Protein AF-A0A416FAC7-F1 (afdb_monomer)

Structure (mmCIF, N/CA/C/O backbone):
data_AF-A0A416FAC7-F1
#
_entry.id   AF-A0A416FAC7-F1
#
loop_
_atom_site.group_PDB
_atom_site.id
_atom_site.type_symbol
_atom_site.label_atom_id
_atom_site.label_alt_id
_atom_site.label_comp_id
_atom_site.label_asym_id
_atom_site.label_entity_id
_atom_site.label_seq_id
_atom_site.pdbx_PDB_ins_code
_atom_site.Cartn_x
_atom_site.Cartn_y
_atom_site.Cartn_z
_atom_site.occupancy
_atom_site.B_iso_or_equiv
_atom_site.auth_seq_id
_atom_site.auth_comp_id
_atom_site.auth_asym_id
_atom_site.auth_atom_id
_atom_site.pdbx_PDB_model_num
ATOM 1 N N . MET A 1 1 ? -21.018 8.528 4.911 1.00 83.69 1 MET A N 1
ATOM 2 C CA . MET A 1 1 ? -20.276 7.860 5.998 1.00 83.69 1 MET A CA 1
ATOM 3 C C . MET A 1 1 ? -20.368 6.374 5.737 1.00 83.69 1 MET A C 1
ATOM 5 O O . MET A 1 1 ? -21.366 5.963 5.160 1.00 83.69 1 MET A O 1
ATOM 9 N N . CYS A 1 2 ? -19.341 5.622 6.096 1.00 90.25 2 CYS A N 1
ATOM 10 C CA . CYS A 1 2 ? -19.261 4.179 5.903 1.00 90.25 2 CYS A CA 1
ATOM 11 C C . CYS A 1 2 ? -18.85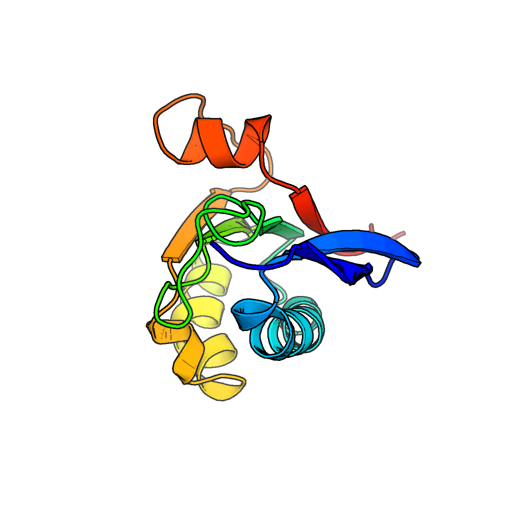1 3.495 7.200 1.00 90.25 2 CYS A C 1
ATOM 13 O O . CYS A 1 2 ? -18.290 4.143 8.097 1.00 90.25 2 CYS A O 1
ATOM 15 N N . GLU A 1 3 ? -19.115 2.199 7.285 1.00 94.38 3 GLU A N 1
ATOM 16 C CA . GLU A 1 3 ? -18.635 1.383 8.389 1.00 94.38 3 GLU A CA 1
ATOM 17 C C . GLU A 1 3 ? -17.138 1.088 8.237 1.00 94.38 3 GLU A C 1
ATOM 19 O O . GLU A 1 3 ? -16.611 0.900 7.134 1.00 94.38 3 GLU A O 1
ATOM 24 N N . LEU A 1 4 ? -16.442 1.070 9.377 1.00 96.69 4 LEU A N 1
ATOM 25 C CA . LEU A 1 4 ? -15.073 0.585 9.464 1.00 96.69 4 LEU A CA 1
ATOM 26 C C . LEU A 1 4 ? -15.106 -0.848 9.973 1.00 96.69 4 LEU A C 1
ATOM 28 O O . LEU A 1 4 ? -15.459 -1.098 11.126 1.00 96.69 4 LEU A O 1
ATOM 32 N N . ILE A 1 5 ? -14.724 -1.776 9.110 1.00 96.50 5 ILE A N 1
ATOM 33 C CA . ILE A 1 5 ? -14.799 -3.207 9.366 1.00 96.50 5 ILE A CA 1
ATOM 34 C C . ILE A 1 5 ? -13.399 -3.822 9.464 1.00 96.50 5 ILE A C 1
ATOM 36 O O . ILE A 1 5 ? -12.455 -3.339 8.829 1.00 96.50 5 ILE A O 1
ATOM 40 N N . PRO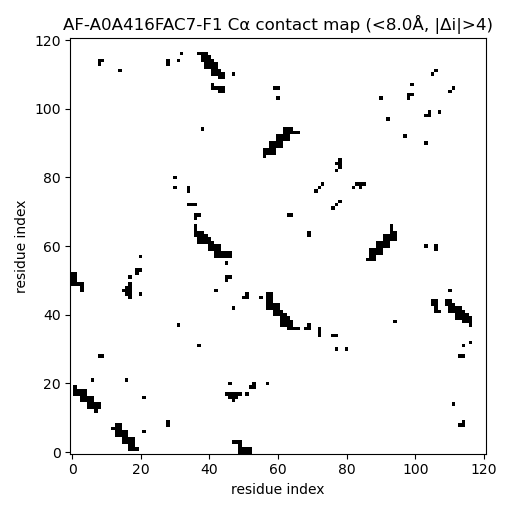 A 1 6 ? -13.230 -4.874 10.281 1.00 96.88 6 PRO A N 1
ATOM 41 C CA . PRO A 1 6 ? -11.925 -5.464 10.524 1.00 96.88 6 PRO A CA 1
ATOM 42 C C . PRO A 1 6 ? -11.393 -6.204 9.289 1.00 96.88 6 PRO A C 1
ATOM 44 O O . PRO A 1 6 ? -12.050 -7.076 8.716 1.00 96.88 6 PRO A O 1
ATOM 47 N N . LEU A 1 7 ? -10.148 -5.905 8.928 1.00 97.44 7 LEU A N 1
ATOM 48 C CA . LEU A 1 7 ? -9.331 -6.605 7.948 1.00 97.44 7 LEU A CA 1
ATOM 49 C C . LEU A 1 7 ? -8.119 -7.214 8.657 1.00 97.44 7 LEU A C 1
ATOM 51 O O . LEU A 1 7 ? -7.314 -6.509 9.268 1.00 97.44 7 LEU A O 1
ATOM 55 N N . LYS A 1 8 ? -7.979 -8.535 8.547 1.00 96.12 8 LYS A N 1
ATOM 56 C CA . LYS A 1 8 ? -6.843 -9.272 9.102 1.00 96.12 8 LYS A CA 1
ATOM 57 C C . LYS A 1 8 ? -5.649 -9.217 8.147 1.00 96.12 8 LYS A C 1
ATOM 59 O O . LYS A 1 8 ? -5.780 -9.559 6.974 1.00 96.12 8 LYS A O 1
ATOM 64 N N . LEU A 1 9 ? -4.499 -8.810 8.667 1.00 94.50 9 LEU A N 1
ATOM 65 C CA . LEU A 1 9 ? -3.216 -8.766 7.974 1.00 94.50 9 LEU A CA 1
ATOM 66 C C . LEU A 1 9 ? -2.482 -10.111 8.080 1.00 94.50 9 LEU A C 1
ATOM 68 O O . LEU A 1 9 ? -2.823 -10.973 8.895 1.00 94.50 9 LEU A O 1
ATOM 72 N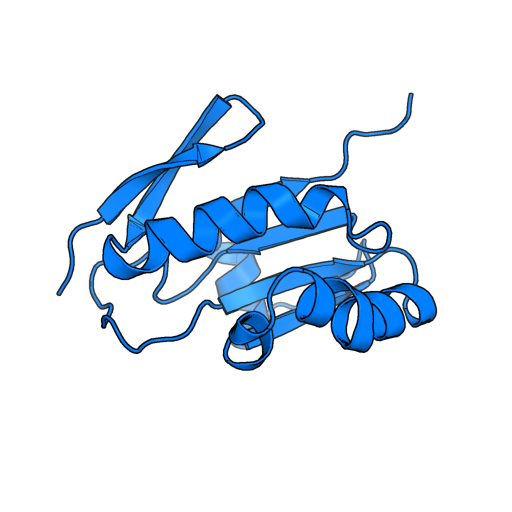 N . ALA A 1 10 ? -1.445 -10.281 7.258 1.00 87.81 10 ALA A N 1
ATOM 73 C CA . ALA A 1 10 ? -0.652 -11.511 7.206 1.00 87.81 10 ALA A CA 1
ATOM 74 C C . ALA A 1 10 ? 0.093 -11.815 8.519 1.00 87.81 10 ALA A C 1
ATOM 76 O O . ALA A 1 10 ? 0.288 -12.979 8.855 1.00 87.81 10 ALA A O 1
ATOM 77 N N . ASP A 1 11 ? 0.467 -10.783 9.282 1.00 86.75 11 ASP A N 1
ATOM 78 C CA . ASP A 1 11 ? 1.105 -10.922 10.598 1.00 86.75 11 ASP A CA 1
ATOM 79 C C . ASP A 1 11 ? 0.110 -11.249 11.731 1.00 86.75 11 ASP A C 1
ATOM 81 O O . ASP A 1 11 ? 0.496 -11.360 12.893 1.00 86.75 11 ASP A O 1
ATOM 85 N N . GLY A 1 12 ? -1.175 -11.424 11.401 1.00 90.19 12 GLY A N 1
ATOM 86 C CA . GLY A 1 12 ? -2.245 -11.723 12.347 1.00 90.19 12 GLY A CA 1
ATOM 87 C C . GLY A 1 12 ? -2.903 -10.491 12.968 1.00 90.19 12 GLY A C 1
ATOM 88 O O . GLY A 1 12 ? -3.959 -10.645 13.588 1.00 90.19 12 GLY A O 1
ATOM 89 N N . THR A 1 13 ? -2.347 -9.292 12.766 1.00 92.69 13 THR A N 1
ATOM 90 C CA . THR A 1 13 ? -2.933 -8.026 13.227 1.00 92.69 13 THR A CA 1
ATOM 91 C C . THR A 1 13 ? -4.265 -7.771 12.526 1.00 92.69 13 THR A C 1
ATOM 93 O O . THR A 1 13 ? -4.434 -8.101 11.354 1.00 92.69 13 THR A O 1
ATOM 96 N N . SER A 1 14 ? -5.222 -7.163 13.226 1.00 95.56 14 SER A N 1
ATOM 97 C CA . SER A 1 14 ? -6.469 -6.687 12.626 1.00 95.56 14 SER A CA 1
ATOM 98 C C . SER A 1 14 ? -6.473 -5.167 12.582 1.00 95.56 14 SER A C 1
ATOM 100 O O . SER A 1 14 ? -6.157 -4.519 13.579 1.00 95.56 14 SER A O 1
ATOM 102 N N . ILE A 1 15 ? -6.859 -4.607 11.441 1.00 96.56 15 ILE A N 1
ATOM 103 C CA . ILE A 1 15 ? -7.007 -3.164 11.239 1.00 96.56 15 ILE A CA 1
ATOM 104 C C . ILE A 1 15 ? -8.441 -2.869 10.812 1.00 96.56 15 ILE A C 1
ATOM 106 O O . ILE A 1 15 ? -9.052 -3.688 10.136 1.00 96.56 15 ILE A O 1
ATOM 110 N N . ASN A 1 16 ? -8.991 -1.723 11.194 1.00 97.31 16 ASN A N 1
ATOM 111 C CA . ASN A 1 16 ? -10.327 -1.332 10.754 1.00 97.31 16 ASN A CA 1
ATOM 112 C C . ASN A 1 16 ? -10.210 -0.484 9.488 1.00 97.31 16 ASN A C 1
ATOM 114 O O . ASN A 1 16 ? -9.485 0.510 9.474 1.00 97.31 16 ASN A O 1
ATOM 118 N N . VAL A 1 17 ? -10.909 -0.892 8.434 1.00 97.12 17 VAL A N 1
ATOM 119 C CA . VAL A 1 17 ? -10.874 -0.240 7.122 1.00 97.12 17 VAL A CA 1
ATOM 120 C C . VAL A 1 17 ? -12.287 0.004 6.621 1.00 97.12 17 VAL A C 1
ATOM 122 O O . VAL A 1 17 ? -13.220 -0.695 7.005 1.00 97.12 17 VAL A O 1
ATOM 125 N N . SER A 1 18 ? -12.442 0.985 5.741 1.00 96.25 18 SER A N 1
ATOM 126 C CA . SER A 1 18 ? -13.696 1.249 5.037 1.00 96.25 18 SER A CA 1
ATOM 127 C C . SER A 1 18 ? -14.264 -0.021 4.388 1.00 96.25 18 SER A C 1
ATOM 129 O O . SER A 1 18 ? -13.561 -0.725 3.655 1.00 96.25 18 SER A O 1
ATOM 131 N N . GLU A 1 19 ? -15.556 -0.272 4.614 1.00 95.19 19 GLU A N 1
ATOM 132 C CA . GLU A 1 19 ? -16.265 -1.439 4.074 1.00 95.19 19 GLU A CA 1
ATOM 133 C C . GLU A 1 19 ? -16.186 -1.556 2.547 1.00 95.19 19 GLU A C 1
ATOM 135 O O . GLU A 1 19 ? -15.933 -2.642 2.023 1.00 95.19 19 GLU A O 1
ATOM 140 N N . TYR A 1 20 ? -16.271 -0.429 1.835 1.00 94.25 20 TYR A N 1
ATOM 141 C CA . TYR A 1 20 ? -16.206 -0.383 0.373 1.00 94.25 20 TYR A CA 1
ATOM 142 C C . TYR A 1 20 ? -14.849 -0.825 -0.186 1.00 94.25 20 TYR A C 1
ATOM 144 O O . TYR A 1 20 ? -14.754 -1.278 -1.324 1.00 94.25 20 TYR A O 1
ATOM 152 N N . LYS A 1 21 ? -13.780 -0.729 0.611 1.00 94.31 21 LYS A N 1
ATOM 153 C CA . LYS A 1 21 ? -12.411 -1.006 0.158 1.00 94.31 21 LYS A CA 1
ATOM 154 C C . LYS A 1 21 ? -11.927 -2.410 0.508 1.00 94.31 21 LYS A C 1
ATOM 156 O O . LYS A 1 21 ? -10.860 -2.805 0.041 1.00 94.31 21 LYS A O 1
ATOM 161 N N . ILE A 1 22 ? -12.685 -3.198 1.281 1.00 95.00 22 ILE A N 1
ATOM 162 C CA . ILE A 1 22 ? -12.227 -4.510 1.769 1.00 95.00 22 ILE A CA 1
ATOM 163 C C . ILE A 1 22 ? -11.812 -5.455 0.644 1.00 95.00 22 ILE A C 1
ATOM 165 O O . ILE A 1 22 ? -10.739 -6.054 0.721 1.00 95.00 22 ILE A O 1
ATOM 169 N N . SER A 1 23 ? -12.640 -5.606 -0.390 1.00 94.56 23 SER A N 1
ATOM 170 C CA . SER A 1 23 ? -12.368 -6.572 -1.462 1.00 94.56 23 SER A CA 1
ATOM 171 C C . SER A 1 23 ? -11.090 -6.204 -2.214 1.00 94.56 23 SER A C 1
ATOM 173 O O . SER A 1 23 ? -10.226 -7.054 -2.437 1.00 94.56 23 SER A O 1
ATOM 175 N N . LYS A 1 24 ? -10.924 -4.910 -2.506 1.00 95.88 24 LYS A N 1
ATOM 176 C CA . LYS A 1 24 ? -9.742 -4.359 -3.170 1.00 95.88 24 LYS A CA 1
ATOM 177 C C . LYS A 1 24 ? -8.486 -4.497 -2.299 1.00 95.88 24 LYS A C 1
ATOM 179 O O . LYS A 1 24 ? -7.451 -4.949 -2.781 1.00 95.88 24 LYS A O 1
ATOM 184 N N . LEU A 1 25 ? -8.583 -4.203 -1.000 1.00 97.25 25 LEU A N 1
ATOM 185 C CA . LEU A 1 25 ? -7.476 -4.347 -0.046 1.00 97.25 25 LEU A CA 1
ATOM 186 C C . LEU A 1 25 ? -7.027 -5.800 0.126 1.00 97.25 25 LEU A C 1
ATOM 188 O O . LEU A 1 25 ? -5.827 -6.063 0.130 1.00 97.25 25 LEU A O 1
ATOM 192 N N . LYS A 1 26 ? -7.960 -6.756 0.214 1.00 96.69 26 LYS A N 1
ATOM 193 C CA . LYS A 1 26 ? -7.621 -8.188 0.251 1.00 96.69 26 LYS A CA 1
ATOM 194 C C . LYS A 1 26 ? -6.831 -8.596 -0.987 1.00 96.69 26 LYS A C 1
ATOM 196 O O . LYS A 1 26 ? -5.793 -9.240 -0.859 1.00 96.69 26 LYS A O 1
ATOM 201 N N . ARG A 1 27 ? -7.263 -8.139 -2.167 1.00 96.94 27 ARG A N 1
ATOM 202 C CA . ARG A 1 27 ? -6.550 -8.405 -3.418 1.00 96.94 27 ARG A CA 1
ATOM 203 C C . ARG A 1 27 ? -5.138 -7.818 -3.414 1.00 96.94 27 ARG A C 1
ATOM 205 O O . ARG A 1 27 ? -4.194 -8.490 -3.815 1.00 96.94 27 ARG A O 1
ATOM 212 N N . TYR A 1 28 ? -4.970 -6.596 -2.916 1.00 97.56 28 TYR A N 1
ATOM 213 C CA . TYR A 1 28 ? -3.650 -5.987 -2.763 1.00 97.56 28 TYR A CA 1
ATOM 214 C C . TYR A 1 28 ? -2.726 -6.765 -1.824 1.00 97.56 28 TYR A C 1
ATOM 216 O O . TYR A 1 28 ? -1.559 -6.968 -2.155 1.00 97.56 28 TYR A O 1
ATOM 224 N N . LEU A 1 29 ? -3.241 -7.240 -0.687 1.00 96.19 29 LEU A N 1
ATOM 225 C CA . LEU A 1 29 ? -2.463 -8.023 0.277 1.00 96.19 29 LEU A CA 1
ATOM 226 C C . LEU A 1 29 ? -1.947 -9.346 -0.310 1.00 96.19 29 LEU A C 1
ATOM 228 O O . LEU A 1 29 ? -0.859 -9.782 0.060 1.00 96.19 29 LEU A O 1
ATOM 232 N N . GLU A 1 30 ? -2.675 -9.955 -1.248 1.00 95.75 30 GLU A N 1
ATOM 233 C CA . GLU A 1 30 ? -2.203 -11.127 -2.003 1.00 95.75 30 GLU A CA 1
ATOM 234 C C . GLU A 1 30 ? -1.087 -10.779 -3.000 1.00 95.75 30 GLU A C 1
ATOM 236 O O . GLU A 1 30 ? -0.216 -11.604 -3.275 1.00 95.75 30 GLU A O 1
ATOM 241 N N . ILE A 1 31 ? -1.105 -9.561 -3.552 1.00 96.19 31 ILE A N 1
ATOM 242 C CA . ILE A 1 31 ? -0.192 -9.133 -4.620 1.00 96.19 31 ILE A CA 1
ATOM 243 C C . ILE A 1 31 ? 1.105 -8.544 -4.073 1.00 96.19 31 ILE A C 1
ATOM 245 O O . ILE A 1 31 ? 2.155 -8.785 -4.662 1.00 96.19 31 ILE A O 1
ATOM 249 N N . PHE A 1 32 ? 1.079 -7.787 -2.970 1.00 95.44 32 PHE A N 1
ATOM 250 C CA . PHE A 1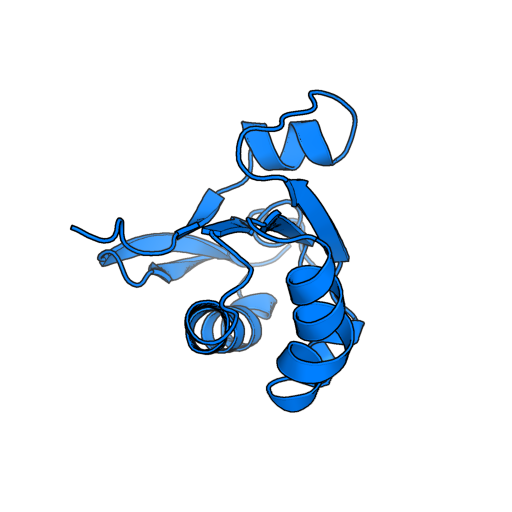 32 ? 2.286 -7.137 -2.437 1.00 95.44 32 PHE A CA 1
ATOM 251 C C . PHE A 1 32 ? 3.482 -8.083 -2.233 1.00 95.44 32 PHE A C 1
ATOM 253 O O . PHE A 1 32 ? 4.581 -7.692 -2.627 1.00 95.44 32 PHE A O 1
ATOM 260 N N . PRO A 1 33 ? 3.316 -9.335 -1.755 1.00 93.75 33 PRO A N 1
ATOM 261 C CA . PRO A 1 33 ? 4.415 -10.304 -1.686 1.00 93.75 33 PRO A CA 1
ATOM 262 C C . PRO A 1 33 ? 5.077 -10.632 -3.036 1.00 93.75 33 PRO A C 1
ATOM 264 O O . PRO A 1 33 ? 6.226 -11.071 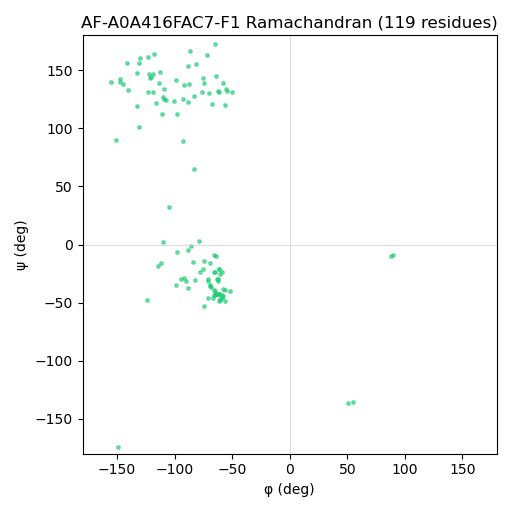-3.078 1.00 93.75 33 PRO A O 1
ATOM 267 N N . LEU A 1 34 ? 4.365 -10.440 -4.151 1.00 93.94 34 LEU A N 1
ATOM 268 C CA . LEU A 1 34 ? 4.858 -10.689 -5.510 1.00 93.94 34 LEU A CA 1
ATOM 269 C C . LEU A 1 34 ? 5.665 -9.502 -6.063 1.00 93.94 34 LEU A C 1
ATOM 271 O O . LEU A 1 34 ? 6.398 -9.655 -7.044 1.00 93.94 34 LEU A O 1
ATOM 275 N N . ILE A 1 35 ? 5.558 -8.329 -5.432 1.00 94.62 35 ILE A N 1
ATOM 276 C CA . ILE A 1 35 ? 6.226 -7.090 -5.831 1.00 94.62 35 ILE A CA 1
ATOM 277 C C . ILE A 1 35 ? 7.560 -6.962 -5.087 1.00 94.62 35 ILE A C 1
ATOM 279 O O . ILE A 1 35 ? 7.658 -6.382 -4.008 1.00 94.62 35 ILE A O 1
ATOM 283 N N . LYS A 1 36 ? 8.619 -7.517 -5.680 1.00 90.12 36 LYS A N 1
ATOM 284 C CA . LYS A 1 36 ? 9.929 -7.683 -5.018 1.00 90.12 36 LYS A CA 1
ATOM 285 C C . LYS A 1 36 ? 10.644 -6.371 -4.688 1.00 90.12 36 LYS A C 1
ATOM 287 O O . LYS A 1 36 ? 11.508 -6.353 -3.812 1.00 90.12 36 LYS A O 1
ATOM 292 N N . SER A 1 37 ? 10.319 -5.297 -5.402 1.00 95.19 37 SER A N 1
ATOM 293 C CA . SER A 1 37 ? 10.893 -3.972 -5.158 1.00 95.19 37 SER A CA 1
ATOM 294 C C . SER A 1 37 ? 10.348 -3.265 -3.917 1.00 95.19 37 SER A C 1
ATOM 296 O O . SER A 1 37 ? 10.938 -2.269 -3.504 1.00 95.19 37 SER A O 1
ATOM 298 N N . VAL A 1 38 ? 9.239 -3.736 -3.334 1.00 95.75 38 VAL A N 1
ATOM 299 C CA . VAL A 1 38 ? 8.546 -3.078 -2.218 1.00 95.75 38 VAL A CA 1
ATOM 300 C C . VAL A 1 38 ? 8.910 -3.750 -0.898 1.00 95.75 38 VAL A C 1
ATOM 302 O O . VAL A 1 38 ? 8.673 -4.938 -0.706 1.00 95.75 38 VAL A O 1
ATOM 305 N N . ASP A 1 39 ? 9.433 -2.969 0.046 1.00 94.81 39 ASP A N 1
ATOM 306 C CA . ASP A 1 39 ? 9.788 -3.445 1.388 1.00 94.81 39 ASP A CA 1
ATOM 307 C C . ASP A 1 39 ? 8.671 -3.214 2.404 1.00 94.81 39 ASP A C 1
ATOM 309 O O . ASP A 1 39 ? 8.562 -3.936 3.393 1.00 94.81 39 ASP A O 1
ATOM 313 N N . LYS A 1 40 ? 7.866 -2.166 2.205 1.00 96.00 40 LYS A N 1
ATOM 314 C CA . LYS A 1 40 ? 6.809 -1.761 3.135 1.00 96.00 40 LYS A CA 1
ATOM 315 C C . LYS A 1 40 ? 5.720 -0.992 2.400 1.00 96.00 40 LYS A C 1
ATOM 317 O O . LYS A 1 40 ? 6.026 -0.137 1.570 1.00 96.00 40 LYS A O 1
ATOM 322 N N . VAL A 1 41 ? 4.466 -1.248 2.762 1.00 97.69 41 VAL A N 1
ATOM 323 C CA . VAL A 1 41 ? 3.300 -0.482 2.301 1.00 97.69 41 VAL A CA 1
ATOM 324 C C . VAL A 1 41 ? 2.544 0.055 3.504 1.00 97.69 41 VAL A C 1
ATOM 326 O O . VAL A 1 41 ? 2.254 -0.682 4.452 1.00 97.69 41 VAL A O 1
ATOM 329 N N . ILE A 1 42 ? 2.227 1.344 3.453 1.00 98.06 42 ILE A N 1
ATOM 330 C CA . ILE A 1 42 ? 1.352 2.017 4.408 1.00 98.06 42 ILE A CA 1
ATOM 331 C C . ILE A 1 42 ? 0.044 2.367 3.700 1.00 98.06 42 ILE A C 1
ATOM 333 O O . ILE A 1 42 ? 0.071 2.995 2.644 1.00 98.06 42 ILE A O 1
ATOM 337 N N . LEU A 1 43 ? -1.076 1.962 4.293 1.00 98.31 43 LEU A N 1
ATOM 338 C CA . LEU A 1 43 ? -2.425 2.384 3.925 1.00 98.31 43 LEU A CA 1
ATOM 339 C C . LEU A 1 43 ? -2.772 3.662 4.684 1.00 98.31 43 LEU A C 1
ATOM 341 O O . LEU A 1 43 ? -2.471 3.745 5.877 1.00 98.31 43 LEU A O 1
ATOM 345 N N . PHE A 1 44 ? -3.405 4.641 4.041 1.00 97.44 44 PHE A N 1
ATOM 346 C CA . PHE A 1 44 ? -3.802 5.869 4.732 1.00 97.44 44 PHE A CA 1
ATOM 347 C C . PHE A 1 44 ? -5.080 6.505 4.162 1.00 97.44 44 PHE A C 1
ATOM 349 O O . PHE A 1 44 ? -5.773 5.907 3.340 1.00 97.44 44 PHE A O 1
ATOM 356 N N . ALA A 1 45 ? -5.411 7.695 4.675 1.00 95.19 45 ALA A N 1
ATOM 357 C CA . ALA A 1 45 ? -6.533 8.529 4.248 1.00 95.19 45 ALA A CA 1
ATOM 358 C C . ALA A 1 45 ? -7.893 7.806 4.293 1.00 95.19 45 ALA A C 1
ATOM 360 O O . ALA A 1 45 ? -8.210 7.129 5.275 1.0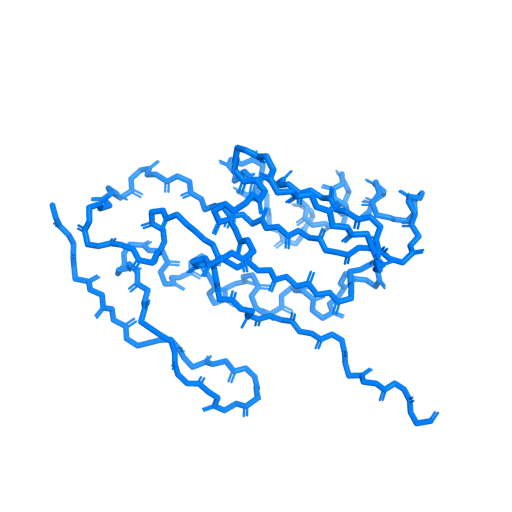0 95.19 45 ALA A O 1
ATOM 361 N N . SER A 1 46 ? -8.720 7.964 3.254 1.00 94.38 46 SER A N 1
ATOM 362 C CA . SER A 1 46 ? -10.142 7.587 3.268 1.00 94.38 46 SER A CA 1
ATOM 363 C C . SER A 1 46 ? -10.392 6.082 3.430 1.00 94.38 46 SER A C 1
ATOM 365 O O . SER A 1 46 ? -11.532 5.650 3.619 1.00 94.38 46 SER A O 1
ATOM 367 N N . ALA A 1 47 ? -9.346 5.259 3.337 1.00 95.75 47 ALA A N 1
ATOM 368 C CA . ALA A 1 47 ? -9.421 3.837 3.631 1.00 95.75 47 ALA A CA 1
ATOM 369 C C . ALA A 1 47 ? -9.488 3.515 5.126 1.00 95.75 47 ALA A C 1
ATOM 371 O O . ALA A 1 47 ? -9.970 2.441 5.483 1.00 95.75 47 ALA A O 1
ATOM 372 N N . LEU A 1 48 ? -9.050 4.440 5.980 1.00 96.06 48 LEU A N 1
ATOM 373 C CA . LEU A 1 48 ? -9.004 4.294 7.436 1.00 96.06 48 LEU A CA 1
ATOM 374 C C . LEU A 1 48 ? -10.027 5.182 8.164 1.00 96.06 48 LEU A C 1
ATOM 376 O O . LEU A 1 48 ? -10.070 5.200 9.391 1.00 96.06 48 LEU A O 1
ATOM 380 N N . GLU A 1 49 ? -10.851 5.926 7.425 1.00 93.75 49 GLU A N 1
ATOM 381 C CA . GLU A 1 49 ? -11.783 6.911 7.974 1.00 93.75 49 GLU A CA 1
ATOM 382 C C . GLU A 1 49 ? -13.235 6.584 7.609 1.00 93.75 49 GLU A C 1
ATOM 384 O O . GLU A 1 49 ? -13.536 6.153 6.498 1.00 93.75 49 GLU A O 1
ATOM 389 N N . SER A 1 50 ? -14.174 6.858 8.522 1.00 90.12 50 SER A N 1
ATOM 390 C CA . SER A 1 50 ? -15.617 6.683 8.273 1.00 90.12 50 SER A CA 1
ATOM 391 C C . SER A 1 50 ? -16.176 7.692 7.263 1.00 90.12 50 SER A C 1
ATOM 393 O O . SER A 1 50 ? -17.267 7.513 6.709 1.00 90.12 50 SER A O 1
ATOM 395 N N . ARG A 1 51 ? -15.432 8.770 6.981 1.00 88.56 51 ARG A N 1
ATOM 396 C CA . ARG A 1 51 ? -15.720 9.717 5.901 1.00 88.56 51 ARG A CA 1
ATOM 397 C C . ARG A 1 51 ? -15.177 9.179 4.575 1.00 88.56 51 ARG A C 1
ATOM 399 O O . ARG A 1 51 ? -14.299 9.774 3.962 1.00 88.56 51 ARG A O 1
ATOM 406 N N . CYS A 1 52 ? -15.740 8.070 4.119 1.00 83.00 52 CYS A N 1
ATOM 407 C CA . CYS A 1 52 ? -15.386 7.465 2.846 1.00 83.00 52 CYS A CA 1
ATOM 408 C C . CYS A 1 52 ? -16.579 7.420 1.878 1.00 83.00 52 CYS A C 1
ATOM 410 O O . CYS A 1 52 ? -17.736 7.599 2.285 1.00 83.00 52 CYS A O 1
ATOM 412 N N . ARG A 1 53 ? -16.280 7.205 0.595 1.00 86.38 53 ARG A N 1
ATOM 413 C CA . ARG A 1 53 ? -17.257 6.924 -0.463 1.00 86.38 53 ARG A CA 1
ATOM 414 C C . ARG A 1 53 ? -16.900 5.598 -1.128 1.00 86.38 53 ARG A C 1
ATOM 416 O O . ARG A 1 53 ? -15.780 5.120 -0.977 1.00 86.38 53 ARG A O 1
ATOM 423 N N . GLU A 1 54 ? -17.854 5.007 -1.827 1.00 86.25 54 GLU A N 1
ATOM 424 C CA . GLU A 1 54 ? -17.637 3.750 -2.547 1.00 86.25 54 GLU A CA 1
ATOM 425 C C . GLU A 1 54 ? -16.702 3.931 -3.749 1.00 86.25 54 GLU A C 1
ATOM 427 O O . GLU A 1 54 ? -15.857 3.084 -4.013 1.00 86.25 54 GLU A O 1
ATOM 432 N N . ASP A 1 55 ? -16.798 5.079 -4.417 1.00 85.31 55 ASP A N 1
ATOM 433 C CA . ASP A 1 55 ? -16.031 5.448 -5.608 1.00 85.31 55 ASP A CA 1
ATOM 434 C C . ASP A 1 55 ? -14.659 6.069 -5.304 1.00 85.31 55 ASP A C 1
ATOM 436 O O . ASP A 1 55 ? -13.922 6.401 -6.229 1.00 85.31 55 ASP A O 1
ATOM 440 N N . SER A 1 56 ? -14.304 6.242 -4.026 1.00 88.06 56 SER A N 1
ATOM 441 C CA . SER A 1 56 ? -12.985 6.765 -3.661 1.00 88.06 56 SER A CA 1
ATOM 442 C C . SER A 1 56 ? -11.907 5.710 -3.864 1.00 88.06 56 SER A C 1
ATOM 444 O O . SER A 1 56 ? -12.075 4.552 -3.469 1.00 88.06 56 SER A O 1
ATOM 446 N N . ASP A 1 57 ? -10.780 6.161 -4.382 1.00 93.69 57 ASP A N 1
ATOM 447 C CA . ASP A 1 57 ? -9.549 5.413 -4.527 1.00 93.69 57 ASP A CA 1
ATOM 448 C C . ASP A 1 57 ? -8.923 5.006 -3.182 1.00 93.69 57 ASP A C 1
ATOM 450 O O . ASP A 1 57 ? -9.396 5.343 -2.086 1.00 93.69 57 ASP A O 1
ATOM 454 N N . ILE A 1 58 ? -7.879 4.181 -3.273 1.00 96.88 58 ILE A N 1
ATOM 455 C CA . ILE A 1 58 ? -7.079 3.762 -2.126 1.00 96.88 58 ILE A CA 1
ATOM 456 C C . ILE A 1 58 ? -5.720 4.446 -2.157 1.00 96.88 58 ILE A C 1
ATOM 458 O O . ILE A 1 58 ? -4.944 4.264 -3.090 1.00 96.88 58 ILE A O 1
ATOM 462 N N . ASP A 1 59 ? -5.400 5.139 -1.072 1.00 97.56 59 ASP A N 1
ATOM 463 C CA . ASP A 1 59 ? -4.116 5.794 -0.897 1.00 97.56 59 ASP A CA 1
ATOM 464 C C . ASP A 1 59 ? -3.065 4.867 -0.271 1.00 97.56 59 ASP A C 1
ATOM 466 O O . ASP A 1 59 ? -3.210 4.372 0.858 1.00 97.56 59 ASP A O 1
ATOM 470 N N . PHE A 1 60 ? -1.948 4.689 -0.977 1.00 98.25 60 PHE A N 1
ATOM 471 C CA . PHE A 1 60 ? -0.799 3.929 -0.494 1.00 98.25 60 PHE A CA 1
ATOM 472 C C . PHE A 1 60 ? 0.478 4.763 -0.455 1.00 98.25 60 PHE A C 1
ATOM 474 O O . PHE A 1 60 ? 0.778 5.540 -1.362 1.00 98.25 60 PHE A O 1
ATOM 481 N N . LEU A 1 61 ? 1.300 4.525 0.565 1.00 98.12 61 LEU A N 1
ATOM 482 C CA . LEU A 1 61 ? 2.700 4.933 0.586 1.00 98.12 61 LEU A CA 1
ATOM 483 C C . LEU A 1 61 ? 3.600 3.695 0.515 1.00 98.12 61 LEU A C 1
ATOM 485 O O . LEU A 1 61 ? 3.681 2.906 1.460 1.00 98.12 61 LEU A O 1
ATOM 489 N N . PHE A 1 62 ? 4.302 3.559 -0.609 1.00 97.81 62 PHE A N 1
ATOM 490 C CA . PHE A 1 62 ? 5.258 2.487 -0.867 1.00 97.81 62 PHE A CA 1
ATOM 491 C C . PHE A 1 62 ? 6.674 2.877 -0.447 1.00 97.81 62 PHE A C 1
ATOM 493 O O . PHE A 1 62 ? 7.150 3.970 -0.753 1.00 97.81 62 PHE A O 1
ATOM 500 N N . PHE A 1 63 ? 7.383 1.948 0.184 1.00 97.38 63 PHE A N 1
ATOM 501 C CA . PHE A 1 63 ? 8.824 2.034 0.396 1.00 97.38 63 PHE A CA 1
ATOM 502 C C . PHE A 1 63 ? 9.511 0.999 -0.485 1.00 97.38 63 PHE A C 1
ATOM 504 O O . PHE A 1 63 ? 9.150 -0.179 -0.425 1.00 97.38 63 PHE A O 1
ATOM 511 N N . TYR A 1 64 ? 10.464 1.443 -1.302 1.00 96.19 64 TYR A N 1
ATOM 512 C CA . TYR A 1 64 ? 11.139 0.603 -2.284 1.00 96.19 64 TYR A CA 1
ATOM 513 C C . TYR A 1 64 ? 12.650 0.494 -2.058 1.00 96.19 64 TYR A C 1
ATOM 515 O O . TYR A 1 64 ? 13.302 1.464 -1.669 1.00 96.19 64 TYR A O 1
ATOM 523 N N . ASN A 1 65 ? 13.216 -0.669 -2.383 1.00 94.31 65 ASN A N 1
ATOM 524 C CA . ASN A 1 65 ? 14.660 -0.934 -2.298 1.00 94.31 65 ASN A CA 1
ATOM 525 C C . ASN A 1 65 ? 15.424 -0.604 -3.594 1.00 94.31 65 ASN A C 1
ATOM 527 O O . ASN A 1 65 ? 16.573 -0.175 -3.540 1.00 94.31 65 ASN A O 1
ATOM 531 N N . ASP A 1 66 ? 14.784 -0.747 -4.756 1.00 95.38 66 ASP A N 1
ATOM 532 C CA . ASP A 1 66 ? 15.367 -0.491 -6.074 1.00 95.38 66 ASP A CA 1
ATOM 533 C C . ASP A 1 66 ? 14.403 0.355 -6.909 1.00 95.38 66 ASP A C 1
ATOM 535 O O . ASP A 1 66 ? 13.280 -0.051 -7.212 1.00 95.38 66 ASP A O 1
ATOM 539 N N . ARG A 1 67 ? 14.845 1.550 -7.314 1.00 95.81 67 ARG A N 1
ATOM 540 C CA . ARG A 1 67 ? 14.005 2.496 -8.062 1.00 95.81 67 ARG A CA 1
ATOM 541 C C . ARG A 1 67 ? 13.619 1.982 -9.451 1.00 95.81 67 ARG A C 1
ATOM 543 O O . ARG A 1 67 ? 12.505 2.245 -9.906 1.00 95.81 67 ARG A O 1
ATOM 550 N N . LYS A 1 68 ? 14.538 1.317 -10.155 1.00 96.75 68 LYS A N 1
ATOM 551 C CA . LYS A 1 68 ? 14.307 0.842 -11.525 1.00 96.75 68 LYS A CA 1
ATOM 552 C C . LYS A 1 68 ? 13.326 -0.327 -11.506 1.00 96.75 68 LYS A C 1
ATOM 554 O O . LYS A 1 68 ? 12.368 -0.316 -12.278 1.00 96.75 68 LYS A O 1
ATOM 559 N N . GLN A 1 69 ? 13.530 -1.278 -10.597 1.00 97.25 69 GLN A N 1
ATOM 560 C CA . GLN A 1 69 ? 12.611 -2.392 -10.399 1.00 97.25 69 GLN A CA 1
ATOM 561 C C . GLN A 1 69 ? 11.253 -1.898 -9.900 1.00 97.25 69 GLN A C 1
ATOM 563 O O . GLN A 1 69 ? 10.238 -2.354 -10.406 1.00 97.25 69 GLN A O 1
ATOM 568 N N . PHE A 1 70 ? 11.210 -0.912 -8.999 1.00 97.25 70 PHE A N 1
ATOM 569 C CA . PHE A 1 70 ? 9.950 -0.319 -8.548 1.00 97.25 70 PHE A CA 1
ATOM 570 C C . PHE A 1 70 ? 9.146 0.288 -9.697 1.00 97.25 70 PHE A C 1
ATOM 572 O O . PHE A 1 70 ? 7.950 0.036 -9.814 1.00 97.25 70 PHE A O 1
ATOM 579 N N . HIS A 1 71 ? 9.787 1.051 -10.587 1.00 96.44 71 HIS A N 1
ATOM 580 C CA . HIS A 1 71 ? 9.096 1.573 -11.767 1.00 96.44 71 HIS A CA 1
ATOM 581 C C . HIS A 1 71 ? 8.568 0.451 -12.668 1.00 96.44 71 HIS A C 1
ATOM 583 O O . HIS A 1 71 ? 7.435 0.546 -13.138 1.00 96.44 71 HIS A O 1
ATOM 589 N N . HIS A 1 72 ? 9.356 -0.604 -12.895 1.00 96.94 72 HIS A N 1
ATOM 590 C CA . HIS A 1 72 ? 8.904 -1.768 -13.654 1.00 96.94 72 HIS A CA 1
ATOM 591 C C . HIS A 1 72 ? 7.705 -2.447 -12.976 1.00 96.94 72 HIS A C 1
ATOM 593 O O . HIS A 1 72 ? 6.686 -2.703 -13.615 1.00 96.94 72 HIS A O 1
ATOM 599 N N . ASP A 1 73 ? 7.796 -2.689 -11.673 1.00 96.94 73 ASP A N 1
ATOM 600 C CA . ASP A 1 73 ? 6.762 -3.384 -10.926 1.00 96.94 73 ASP A CA 1
ATOM 601 C C . ASP A 1 73 ? 5.458 -2.587 -10.886 1.00 96.94 73 ASP A C 1
ATOM 603 O O . ASP A 1 73 ? 4.394 -3.153 -11.117 1.00 96.94 73 ASP A O 1
ATOM 607 N N . MET A 1 74 ? 5.527 -1.273 -10.661 1.00 96.19 74 MET A N 1
ATOM 608 C CA . MET A 1 74 ? 4.337 -0.419 -10.634 1.00 96.19 74 MET A CA 1
ATOM 609 C C . MET A 1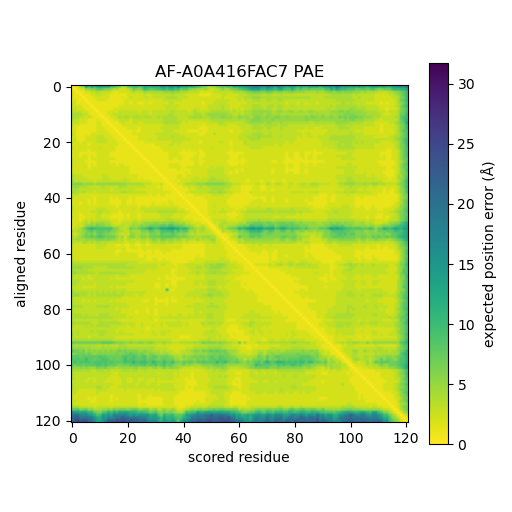 74 ? 3.708 -0.223 -12.016 1.00 96.19 74 MET A C 1
ATOM 611 O O . MET A 1 74 ? 2.500 -0.025 -12.098 1.00 96.19 74 MET A O 1
ATOM 615 N N . SER A 1 75 ? 4.502 -0.267 -13.092 1.00 95.00 75 SER A N 1
ATOM 616 C CA . SER A 1 75 ? 4.006 0.007 -14.452 1.00 95.00 75 SER A CA 1
ATOM 617 C C . SER A 1 75 ? 3.547 -1.245 -15.195 1.00 95.00 75 SER A C 1
ATOM 619 O O . SER A 1 75 ? 2.675 -1.151 -16.052 1.00 95.00 75 SER A O 1
ATOM 621 N N . TYR A 1 76 ? 4.131 -2.408 -14.892 1.00 95.25 76 TYR A N 1
ATOM 622 C CA . TYR A 1 76 ? 3.896 -3.639 -15.651 1.00 95.25 76 TYR A CA 1
ATOM 623 C C . TYR A 1 76 ? 3.401 -4.785 -14.775 1.00 95.25 76 TYR A C 1
ATOM 625 O O . TYR A 1 76 ? 2.423 -5.439 -15.121 1.00 95.25 76 TYR A O 1
ATOM 633 N N . VAL A 1 77 ? 4.043 -5.035 -13.632 1.00 96.06 77 VAL A N 1
ATOM 634 C CA . VAL A 1 77 ? 3.734 -6.223 -12.818 1.00 96.06 77 VAL A CA 1
ATOM 635 C C . VAL A 1 77 ? 2.414 -6.052 -12.074 1.00 96.06 77 VAL A C 1
ATOM 637 O O . VAL A 1 77 ? 1.530 -6.899 -12.190 1.00 96.06 77 VAL A O 1
ATOM 640 N N . LEU A 1 78 ? 2.256 -4.953 -11.336 1.00 96.44 78 LEU A N 1
ATOM 641 C CA . LEU A 1 78 ? 1.054 -4.683 -10.556 1.00 96.44 78 LEU A CA 1
ATOM 642 C C . LEU A 1 78 ? -0.196 -4.571 -11.452 1.00 96.44 78 LEU A C 1
ATOM 644 O O . LEU A 1 78 ? -1.155 -5.290 -11.172 1.00 96.44 78 LEU A O 1
ATOM 648 N N . PRO A 1 79 ? -0.200 -3.802 -12.562 1.00 96.38 79 PRO A N 1
ATOM 649 C CA . PRO A 1 79 ? -1.348 -3.765 -13.469 1.00 96.38 79 PRO A CA 1
ATOM 650 C C . PRO A 1 79 ? -1.666 -5.114 -14.122 1.00 96.38 79 PRO A C 1
ATOM 652 O O . PRO A 1 79 ? -2.829 -5.393 -14.390 1.00 96.38 79 PRO A O 1
ATOM 655 N N . ASN A 1 80 ? -0.669 -5.980 -14.338 1.00 96.81 80 ASN A N 1
ATOM 656 C CA . ASN A 1 80 ? -0.904 -7.323 -14.873 1.00 96.81 80 ASN A CA 1
ATOM 657 C C . ASN A 1 80 ? -1.624 -8.242 -13.868 1.00 96.81 80 ASN A C 1
ATOM 659 O O . ASN A 1 80 ? -2.443 -9.066 -14.265 1.00 96.81 80 ASN A O 1
ATOM 663 N N . TYR A 1 81 ? -1.354 -8.099 -12.565 1.00 96.75 81 TYR A N 1
ATOM 664 C CA . TYR A 1 81 ? -2.083 -8.838 -11.523 1.00 96.75 81 TYR A CA 1
ATOM 665 C C . TYR A 1 81 ? -3.417 -8.198 -11.142 1.00 96.75 81 TYR A C 1
ATOM 667 O O . TYR A 1 81 ? -4.339 -8.907 -10.712 1.00 96.75 81 TYR A O 1
ATOM 675 N N . PHE A 1 82 ? -3.495 -6.870 -11.239 1.00 97.25 82 PHE A N 1
ATOM 676 C CA . PHE A 1 82 ? -4.666 -6.098 -10.864 1.00 97.25 82 PHE A CA 1
ATOM 677 C C . PHE A 1 82 ? -4.788 -4.801 -11.682 1.00 97.25 82 PHE A C 1
ATOM 679 O O . PHE A 1 82 ? -4.277 -3.755 -11.266 1.00 97.25 82 PHE A O 1
ATOM 686 N N . PRO A 1 83 ? -5.485 -4.841 -12.832 1.00 96.44 83 PRO A N 1
ATOM 687 C CA . PRO A 1 83 ? -5.603 -3.692 -13.732 1.00 96.44 83 PRO A CA 1
ATOM 688 C C . PRO A 1 83 ? -6.201 -2.441 -13.077 1.00 96.44 83 PRO A C 1
ATOM 690 O O . PRO A 1 83 ? -5.705 -1.342 -13.298 1.00 96.44 83 PRO A O 1
ATOM 693 N N . GLU A 1 84 ? -7.199 -2.604 -12.202 1.00 94.12 84 GLU A N 1
ATOM 694 C CA . GLU A 1 84 ? -7.870 -1.506 -11.478 1.00 94.12 84 GLU A CA 1
ATOM 695 C C . GLU A 1 84 ? -6.964 -0.766 -10.489 1.00 94.12 84 GLU A C 1
ATOM 697 O O . GLU A 1 84 ? -7.346 0.274 -9.944 1.00 94.12 84 GLU A O 1
ATOM 702 N N . SER A 1 85 ? -5.756 -1.281 -10.247 1.00 95.12 85 SER A N 1
ATOM 703 C CA . SER A 1 85 ? -4.768 -0.570 -9.449 1.00 95.12 85 SER A CA 1
ATOM 704 C C . SER A 1 85 ? -4.380 0.768 -10.067 1.00 95.12 85 SER A C 1
ATOM 706 O O . SER A 1 85 ? -3.914 1.641 -9.345 1.00 95.12 85 SER A O 1
ATOM 708 N N . CYS A 1 86 ? -4.579 0.978 -11.373 1.00 93.38 86 CYS A N 1
ATOM 709 C CA . CYS A 1 86 ? -4.288 2.252 -12.033 1.00 93.38 86 CYS A CA 1
ATOM 710 C C . CYS A 1 86 ? -5.113 3.436 -11.498 1.00 93.38 86 CYS A C 1
ATOM 712 O O . CYS A 1 86 ? -4.670 4.570 -11.649 1.00 93.38 86 CYS A O 1
ATOM 714 N N . TYR A 1 87 ? -6.252 3.172 -10.851 1.00 94.31 87 TYR A N 1
ATOM 715 C CA . TYR A 1 87 ? -7.122 4.191 -10.262 1.00 94.31 87 TY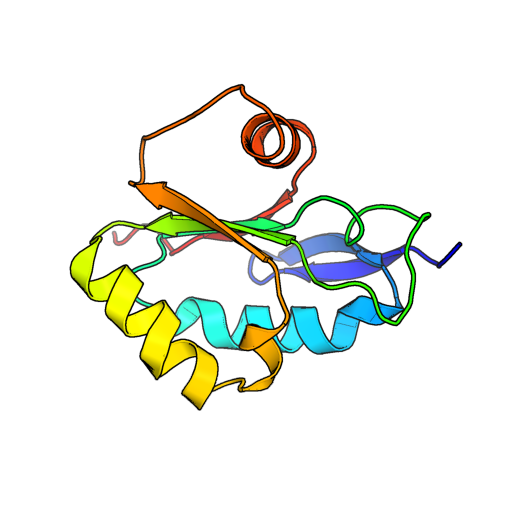R A CA 1
ATOM 716 C C . TYR A 1 87 ? -6.754 4.561 -8.821 1.00 94.31 87 TYR A C 1
ATOM 718 O O . TYR A 1 87 ? -7.383 5.446 -8.265 1.00 94.31 87 TYR A O 1
ATOM 726 N N . ASP A 1 88 ? -5.781 3.874 -8.216 1.00 96.00 88 ASP A N 1
ATOM 727 C CA . ASP A 1 88 ? -5.371 4.111 -6.830 1.00 96.00 88 ASP A CA 1
ATOM 728 C C . ASP A 1 88 ? -4.124 4.986 -6.724 1.00 96.00 88 ASP A C 1
ATOM 730 O O . ASP A 1 88 ? -3.148 4.790 -7.470 1.00 96.00 88 ASP A O 1
ATOM 734 N N . ASP A 1 89 ? -4.125 5.864 -5.724 1.00 95.94 89 ASP A N 1
ATOM 735 C CA . ASP A 1 89 ? -3.053 6.806 -5.445 1.00 95.94 89 ASP A CA 1
ATOM 736 C C . ASP A 1 89 ? -1.839 6.142 -4.783 1.00 95.94 89 ASP A C 1
ATOM 738 O O . ASP A 1 89 ? -1.917 5.373 -3.819 1.00 95.94 89 ASP A O 1
ATOM 742 N N . LYS A 1 90 ? -0.655 6.433 -5.339 1.00 95.31 90 LYS A N 1
ATOM 743 C CA . LYS A 1 90 ? 0.612 5.802 -4.937 1.00 95.31 90 LYS A CA 1
ATOM 744 C C . LYS A 1 90 ? 1.688 6.843 -4.688 1.00 95.31 90 LYS A C 1
ATOM 746 O O . LYS A 1 90 ? 2.368 7.315 -5.607 1.00 95.31 90 LYS A O 1
ATOM 751 N N . LEU A 1 91 ? 1.913 7.129 -3.415 1.00 96.56 91 LEU A N 1
ATOM 752 C CA . LEU A 1 91 ? 3.116 7.803 -2.952 1.00 96.56 91 LEU A CA 1
ATOM 753 C C . LEU A 1 91 ? 4.264 6.799 -2.824 1.00 96.56 91 LEU A C 1
ATOM 755 O O . LEU A 1 91 ? 4.055 5.597 -2.651 1.00 96.56 91 LEU A O 1
ATOM 759 N N . ARG A 1 92 ? 5.504 7.287 -2.915 1.00 95.50 92 ARG A N 1
ATOM 760 C CA . ARG A 1 92 ? 6.688 6.420 -2.888 1.00 95.50 92 ARG A CA 1
ATOM 761 C C . ARG A 1 92 ? 7.904 7.064 -2.235 1.00 95.50 92 ARG A C 1
ATOM 763 O O . ARG A 1 92 ? 8.184 8.235 -2.484 1.00 95.50 92 ARG A O 1
ATOM 770 N N . PHE A 1 93 ? 8.664 6.255 -1.502 1.00 94.44 93 PHE A N 1
ATOM 771 C CA . PHE A 1 93 ? 9.985 6.582 -0.971 1.00 94.44 93 PHE A CA 1
ATOM 772 C C . PHE A 1 93 ? 10.999 5.470 -1.229 1.00 94.44 93 PHE A C 1
ATOM 774 O O . PHE A 1 93 ? 10.639 4.296 -1.157 1.00 94.44 93 PHE A O 1
ATOM 781 N N . PRO A 1 94 ? 12.286 5.809 -1.422 1.00 95.19 94 PRO A N 1
ATOM 782 C CA . PRO A 1 94 ? 13.349 4.859 -1.137 1.00 95.19 94 PRO A CA 1
ATOM 783 C C . PRO A 1 94 ? 13.269 4.415 0.329 1.00 95.19 94 PRO A C 1
ATOM 785 O O . PRO A 1 94 ? 13.046 5.235 1.227 1.00 95.19 94 PRO A O 1
ATOM 788 N N . THR A 1 95 ? 13.482 3.132 0.595 1.00 93.44 95 THR A N 1
ATOM 789 C CA . THR A 1 95 ? 13.570 2.606 1.959 1.00 93.44 95 THR A CA 1
ATOM 790 C C . THR A 1 95 ? 14.636 3.363 2.759 1.00 93.44 95 THR A C 1
ATOM 792 O O . THR A 1 95 ? 15.735 3.618 2.275 1.00 93.44 95 THR A O 1
ATOM 795 N N . GLY A 1 96 ? 14.280 3.780 3.979 1.00 89.75 96 GLY A N 1
ATOM 796 C CA . GLY A 1 96 ? 15.112 4.625 4.847 1.00 89.75 96 GLY A CA 1
ATOM 797 C C . GLY A 1 96 ? 14.907 6.135 4.672 1.00 89.75 96 GLY A C 1
ATOM 798 O O . GLY A 1 96 ? 15.393 6.901 5.498 1.00 89.75 96 GLY A O 1
ATOM 799 N N . SER A 1 97 ? 14.159 6.575 3.655 1.00 91.12 97 SER A N 1
ATOM 800 C CA . SER A 1 97 ? 13.798 7.991 3.480 1.00 91.12 97 SER A CA 1
ATOM 801 C C . SER A 1 97 ? 12.509 8.352 4.223 1.00 91.12 97 SER A C 1
ATOM 803 O O . SER A 1 97 ? 11.635 7.504 4.410 1.00 91.12 97 SER A O 1
ATOM 805 N N . THR A 1 98 ? 12.368 9.623 4.603 1.00 89.19 98 THR A N 1
ATOM 806 C CA . THR A 1 98 ? 11.156 10.182 5.220 1.00 89.19 98 THR A CA 1
ATOM 807 C C . THR A 1 98 ? 10.882 11.594 4.692 1.00 89.19 98 THR A C 1
ATOM 809 O O . THR A 1 98 ? 11.784 12.289 4.226 1.00 89.19 98 THR A O 1
ATOM 812 N N . SER A 1 99 ? 9.623 12.029 4.766 1.00 88.81 99 SER A N 1
ATOM 813 C CA . SER A 1 99 ? 9.231 13.435 4.587 1.00 88.81 99 SER A CA 1
ATOM 814 C C . SER A 1 99 ? 8.065 13.775 5.502 1.00 88.81 99 SER A C 1
ATOM 816 O O . SER A 1 99 ? 7.113 13.007 5.585 1.00 88.81 99 SER A O 1
ATOM 818 N N . MET A 1 100 ? 8.097 14.942 6.137 1.00 87.06 100 MET A N 1
ATOM 819 C CA . MET A 1 100 ? 7.022 15.415 7.018 1.00 87.06 100 MET A CA 1
ATOM 820 C C . MET A 1 100 ? 6.175 16.509 6.358 1.00 87.06 100 MET A C 1
ATOM 822 O O . MET A 1 100 ? 5.658 17.393 7.035 1.00 87.06 100 MET A O 1
ATOM 826 N N . SER A 1 101 ? 6.019 16.457 5.033 1.00 90.00 101 SER A N 1
ATOM 827 C CA . SER A 1 101 ? 5.201 17.405 4.272 1.00 90.00 101 SER A CA 1
ATOM 828 C C . SER A 1 101 ? 3.967 16.753 3.641 1.00 90.00 101 SER A C 1
ATOM 830 O O . SER A 1 101 ? 4.036 15.657 3.082 1.00 90.00 101 SER A O 1
ATOM 832 N N . GLY A 1 102 ? 2.834 17.461 3.700 1.00 92.19 102 GLY A N 1
ATOM 833 C CA . GLY A 1 102 ? 1.592 17.103 3.005 1.00 92.19 102 GLY A CA 1
ATOM 834 C C . GLY A 1 102 ? 1.140 15.658 3.240 1.00 92.19 102 GLY A C 1
ATOM 835 O O . GLY A 1 102 ? 1.222 15.143 4.354 1.00 92.19 102 GLY A O 1
ATOM 836 N N . ALA A 1 103 ? 0.719 14.989 2.165 1.00 92.44 103 ALA A N 1
ATOM 837 C CA . ALA A 1 103 ? 0.222 13.614 2.211 1.00 92.44 103 ALA A CA 1
ATOM 838 C C . ALA A 1 103 ? 1.257 12.594 2.732 1.00 92.44 103 ALA A C 1
ATOM 840 O O . ALA A 1 103 ? 0.881 11.579 3.313 1.00 92.44 103 ALA A O 1
ATOM 841 N N . PHE A 1 104 ? 2.564 12.869 2.612 1.00 94.06 104 PHE A N 1
ATOM 842 C CA . PHE A 1 104 ? 3.592 12.006 3.205 1.00 94.06 104 PHE A CA 1
ATOM 843 C C . PHE A 1 104 ? 3.583 12.058 4.734 1.00 94.06 104 PHE A C 1
ATOM 845 O O . PHE A 1 104 ? 3.814 11.029 5.375 1.00 94.06 104 PHE A O 1
ATOM 852 N N . ALA A 1 105 ? 3.321 13.234 5.313 1.00 94.38 105 ALA A N 1
ATOM 853 C CA . ALA A 1 105 ? 3.188 13.392 6.757 1.00 94.38 105 ALA A CA 1
ATOM 854 C C . ALA A 1 105 ? 1.952 12.646 7.264 1.00 94.38 105 ALA A C 1
ATOM 856 O O . ALA A 1 105 ? 2.048 11.893 8.231 1.00 94.38 105 ALA A O 1
ATOM 857 N N . ASP A 1 106 ? 0.815 12.800 6.580 1.00 94.75 106 ASP A N 1
ATOM 858 C CA . ASP A 1 106 ? -0.420 12.095 6.931 1.00 94.75 106 ASP A CA 1
ATOM 859 C C . ASP A 1 106 ? -0.236 10.575 6.850 1.00 94.75 106 ASP A C 1
ATOM 861 O O . ASP A 1 106 ? -0.539 9.873 7.815 1.00 94.75 106 ASP A O 1
ATOM 865 N N . ALA A 1 107 ? 0.356 10.062 5.767 1.00 96.19 107 ALA A N 1
ATOM 866 C CA . ALA A 1 107 ? 0.643 8.637 5.633 1.00 96.19 107 ALA A CA 1
ATOM 867 C C . ALA A 1 107 ? 1.546 8.111 6.763 1.00 96.19 107 ALA A C 1
ATOM 869 O O . ALA A 1 107 ? 1.274 7.060 7.330 1.00 96.19 107 ALA A O 1
ATOM 870 N N . GLN A 1 108 ? 2.606 8.831 7.137 1.00 94.19 108 GLN A N 1
ATOM 871 C CA . GLN A 1 108 ? 3.537 8.363 8.174 1.00 94.19 108 GLN A CA 1
ATOM 872 C C . GLN A 1 108 ? 3.024 8.537 9.610 1.00 94.19 108 GLN A C 1
ATOM 874 O O . GLN A 1 108 ? 3.490 7.820 10.492 1.00 94.19 108 GLN A O 1
ATOM 879 N N . THR A 1 109 ? 2.102 9.471 9.861 1.00 94.38 109 THR A N 1
ATOM 880 C CA . THR A 1 109 ? 1.595 9.762 11.217 1.00 94.38 109 THR A CA 1
ATOM 881 C C . THR A 1 109 ? 0.261 9.093 11.526 1.00 94.38 109 THR A C 1
ATOM 883 O O . THR A 1 109 ? 0.036 8.695 12.666 1.00 94.38 109 THR A O 1
ATOM 886 N N . LYS A 1 110 ? -0.618 8.966 10.527 1.00 95.56 110 LYS A N 1
ATOM 887 C CA . LYS A 1 110 ? -1.978 8.423 10.671 1.00 95.56 110 LYS A CA 1
ATOM 888 C C . LYS A 1 110 ? -2.173 7.107 9.926 1.00 95.56 110 LYS A C 1
ATOM 890 O O . LYS A 1 110 ? -3.142 6.400 10.185 1.00 95.56 110 LYS A O 1
ATOM 895 N N . GLY A 1 111 ? -1.295 6.800 8.974 1.00 96.94 111 GLY A N 1
ATOM 896 C CA . GLY A 1 111 ? -1.384 5.578 8.193 1.00 96.94 111 GLY A CA 1
ATOM 897 C C . GLY A 1 111 ? -1.023 4.333 8.996 1.00 96.94 111 GLY A C 1
ATOM 898 O O . GLY A 1 111 ? -0.382 4.381 10.048 1.00 96.94 111 GLY A O 1
ATOM 899 N N . VAL A 1 112 ? -1.421 3.189 8.455 1.00 97.38 112 VAL A N 1
ATOM 900 C CA . VAL A 1 112 ? -1.198 1.874 9.048 1.00 97.38 112 VAL A CA 1
ATOM 901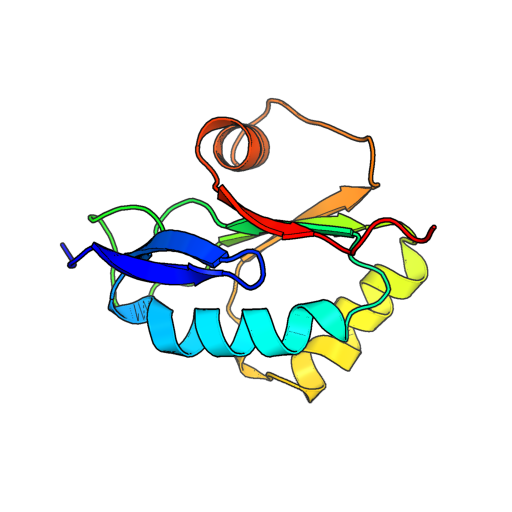 C C . VAL A 1 112 ? -0.346 1.043 8.106 1.00 97.38 112 VAL A C 1
ATOM 903 O O . VAL A 1 112 ? -0.612 0.949 6.910 1.00 97.38 112 VAL A O 1
ATOM 906 N N . VAL A 1 113 ? 0.707 0.429 8.640 1.00 96.88 113 VAL A N 1
ATOM 907 C CA . VAL A 1 113 ? 1.505 -0.536 7.882 1.00 96.88 113 VAL A CA 1
ATOM 908 C C . VAL A 1 113 ? 0.644 -1.765 7.610 1.00 96.88 113 VAL A C 1
ATOM 910 O O . VAL A 1 113 ? 0.219 -2.426 8.551 1.00 96.88 113 VAL A O 1
ATOM 913 N N . ILE A 1 114 ? 0.442 -2.093 6.336 1.00 97.06 114 ILE A N 1
ATOM 914 C CA . ILE A 1 114 ? -0.354 -3.261 5.925 1.00 97.06 114 ILE A CA 1
ATOM 915 C C . ILE A 1 114 ? 0.479 -4.368 5.283 1.00 97.06 114 ILE A C 1
ATOM 917 O O . ILE A 1 114 ? 0.027 -5.502 5.165 1.00 97.06 114 ILE A O 1
ATOM 921 N N . TYR A 1 115 ? 1.709 -4.050 4.881 1.00 96.06 115 TYR A N 1
ATOM 922 C CA . TYR A 1 115 ? 2.660 -5.015 4.352 1.00 96.06 115 TYR A CA 1
ATOM 923 C C . TYR A 1 115 ? 4.081 -4.606 4.727 1.00 96.06 115 TYR A C 1
ATOM 925 O O . TYR A 1 115 ? 4.436 -3.425 4.660 1.00 96.06 115 TYR A O 1
ATOM 933 N N . LYS A 1 116 ? 4.891 -5.599 5.094 1.00 94.25 116 LYS A N 1
ATOM 934 C CA . LYS A 1 116 ? 6.343 -5.512 5.242 1.00 94.25 116 LYS A CA 1
ATOM 935 C C . LYS A 1 116 ? 6.950 -6.800 4.707 1.00 94.25 116 LYS A C 1
ATOM 937 O O . LYS A 1 116 ? 6.493 -7.883 5.070 1.00 94.25 116 LYS A O 1
ATOM 942 N N . THR A 1 117 ? 7.988 -6.682 3.890 1.00 88.25 117 THR A N 1
ATOM 943 C CA . THR A 1 117 ? 8.766 -7.842 3.457 1.00 88.25 117 THR A CA 1
ATOM 944 C C . THR A 1 117 ? 9.404 -8.487 4.692 1.00 88.25 117 THR A C 1
ATOM 946 O O . THR A 1 117 ? 9.969 -7.763 5.520 1.00 88.25 117 THR A O 1
ATOM 949 N N . PRO A 1 118 ? 9.315 -9.820 4.861 1.00 73.38 118 PRO A N 1
ATOM 950 C CA . PRO A 1 118 ? 9.986 -10.506 5.957 1.00 73.38 118 PRO A CA 1
ATOM 951 C C . PRO A 1 118 ? 11.478 -10.175 5.926 1.00 73.38 118 PRO A C 1
ATOM 953 O O . PRO A 1 118 ? 12.090 -10.217 4.855 1.00 73.38 118 PRO A O 1
ATOM 956 N N . MET A 1 119 ? 12.074 -9.845 7.076 1.00 56.66 119 MET A N 1
ATOM 957 C CA . MET A 1 119 ? 13.531 -9.720 7.151 1.00 56.66 119 MET A CA 1
ATOM 958 C C . MET A 1 119 ? 14.125 -11.050 6.684 1.00 56.66 119 MET A C 1
ATOM 960 O O . MET A 1 119 ? 13.800 -12.100 7.241 1.00 56.66 119 MET A O 1
ATOM 964 N N . LYS A 1 120 ? 14.937 -11.018 5.621 1.00 50.34 120 LYS A N 1
ATOM 965 C CA . LYS A 1 120 ? 15.721 -12.194 5.246 1.00 50.34 120 LYS A CA 1
ATOM 966 C C . LYS A 1 120 ? 16.653 -12.503 6.429 1.00 50.34 120 LYS A C 1
ATOM 968 O O . LYS A 1 120 ? 17.243 -11.548 6.940 1.00 50.34 120 LYS A O 1
ATOM 973 N N . PRO A 1 121 ? 16.715 -13.763 6.893 1.00 40.72 121 PRO A N 1
ATOM 974 C CA . PRO A 1 121 ? 17.648 -14.164 7.940 1.00 40.72 121 PRO A CA 1
ATOM 975 C C . PRO A 1 121 ? 19.102 -13.902 7.535 1.00 40.72 121 PRO A C 1
ATOM 977 O O . PRO A 1 121 ? 19.383 -13.876 6.311 1.00 40.72 121 PRO A O 1
#

Foldseek 3Di:
DFFFDWDAFPVRDTATFGPLCRVVVVLVSVCVQVLVFFFWKWWFDQGRDRPHDNPDATAIETEGQDPVSNVCCLPPVCCVSPVCCVRHHYHYDHPPDADCDDPRVRRVPVIDIRDGDPPDD

Secondary structure (DSSP, 8-state):
---EEEEE-TTS-EEEEEGGGHHHHHHHHHHGGG-TTEEEEEEEGGGSSSS--TT---EEEEEES-HHHHHHIIIIIHHHH-GGGGGS-EEEEETT----SHHHHHHHHH-EEEEEPPPP-

Radius of gyration: 13.8 Å; Cα contacts (8 Å, |Δi|>4): 207; chains: 1; bounding box: 38×32×29 Å

pLDDT: mean 93.17, std 8.02, range [40.72, 98.31]

Mean predicted aligned error: 3.45 Å

Sequence (121 aa):
MCELIPLKLADGTSINVSEYKISKLKRYLEIFPLIKSVDKVILFASALESRCREDSDIDFLFFYNDRKQFHHDMSYVLPNYFPESCYDDKLRFPTGSTSMSGAFADAQTKGVVIYKTPMKP

Solvent-accessible surface area (backbone atoms only — not comparable to full-atom values): 6935 Å² total; per-residue (Å²): 110,47,58,65,40,82,45,76,39,92,90,68,51,72,45,61,26,24,58,74,46,48,69,61,50,56,54,46,65,70,44,52,82,75,38,80,29,48,46,33,34,27,42,21,69,51,40,63,33,46,79,35,59,74,86,56,60,51,43,35,41,38,23,25,80,36,73,69,55,34,52,48,36,65,70,49,51,46,38,73,79,38,60,74,56,78,69,38,48,76,46,77,39,55,64,94,64,85,60,83,54,71,71,50,28,47,37,72,73,74,28,44,80,69,45,64,58,76,80,79,129

Nearest PDB structures (foldseek):
  8xeo-assembly1_A  TM=6.974E-01  e=2.457E-03  Legionella pneumophila
  7ae9-assembly2_G  TM=6.066E-01  e=1.683E-03  Aphanizomenon flos-aquae 2012/KM1/D3
  8xeh-assembly1_E  TM=6.822E-01  e=1.265E-02  Legionella pneumophila
  6m6u-assembly1_F  TM=5.258E-01  e=5.061E-02  Shewanella oneidensis MR-1